Protein 3M8J (pdb70)

Sequence (178 aa):
GGDAFLLKLRESALSSGSMSEEQFFLLIGISSIHSDRVILAMKDYLVSGHSRKDVCEKYQMNNGYFSTTLGRLTRLNVLVARLAPYYTDSGGDAFLLKLRESALSSGSMSEEQFFLLIGISSIHSDRVILAMKDYLVSGHSRKDVCEKYQMNNGYFSTTLGRLTRLNVLVARLAPYYT

Structure (mmCIF, N/CA/C/O backbone):
data_3M8J
#
_entry.id   3M8J
#
_cell.length_a   47.390
_cell.length_b   58.823
_cell.length_c   65.840
_cell.angle_alpha   90.00
_cell.angle_beta   90.00
_cell.angle_gamma   90.00
#
_symmetry.space_group_name_H-M   'P 21 21 21'
#
loop_
_entity.id
_entity.type
_entity.pdbx_description
1 polymer 'FocB protein'
2 water water
#
loop_
_atom_site.group_PDB
_atom_site.id
_atom_site.type_symbol
_atom_site.label_atom_id
_atom_site.label_alt_id
_atom_site.label_comp_id
_atom_site.label_asym_id
_atom_site.label_entity_id
_atom_site.label_seq_id
_atom_site.pdbx_PDB_ins_code
_atom_site.Cartn_x
_atom_site.Cartn_y
_atom_site.Cartn_z
_atom_site.occupancy
_atom_site.B_iso_or_equiv
_atom_site.auth_seq_id
_atom_site.auth_comp_id
_atom_site.auth_asym_id
_atom_site.auth_atom_id
_atom_site.pdbx_PDB_model_num
ATOM 1 N N . GLY A 1 12 ? -0.044 59.868 20.738 1.00 28.66 10 GLY A N 1
ATOM 2 C CA . GLY A 1 12 ? 1.242 60.120 20.024 1.00 27.48 10 GLY A CA 1
ATOM 3 C C . GLY A 1 12 ? 1.332 59.513 18.636 1.00 25.09 10 GLY A C 1
ATOM 4 O O . GLY A 1 12 ? 2.408 59.138 18.199 1.00 24.31 10 GLY A O 1
ATOM 5 N N . GLY A 1 13 ? 0.196 59.394 17.951 1.00 23.67 11 GLY A N 1
ATOM 6 C CA . GLY A 1 13 ? 0.159 58.870 16.589 1.00 21.12 11 GLY A CA 1
ATOM 7 C C . GLY A 1 13 ? 1.050 59.578 15.597 1.00 18.70 11 GLY A C 1
ATOM 8 O O . GLY A 1 13 ? 1.609 58.940 14.734 1.00 18.40 11 GLY A O 1
ATOM 9 N N . ASP A 1 14 ? 1.163 60.900 15.674 1.00 18.33 12 ASP A N 1
ATOM 10 C CA . ASP A 1 14 ? 1.973 61.624 14.698 1.00 17.53 12 ASP A CA 1
ATOM 11 C C . ASP A 1 14 ? 3.458 61.257 14.843 1.00 19.01 12 ASP A C 1
ATOM 12 O O . ASP A 1 14 ? 4.134 60.909 13.854 1.00 18.70 12 ASP A O 1
ATOM 17 N N . ALA A 1 15 ? 3.971 61.269 16.067 1.00 19.93 13 ALA A N 1
ATOM 18 C CA . ALA A 1 15 ? 5.352 60.825 16.328 1.00 20.52 13 ALA A CA 1
ATOM 19 C C . ALA A 1 15 ? 5.605 59.354 15.950 1.00 19.81 13 ALA A C 1
ATOM 20 O O . ALA A 1 15 ? 6.685 58.993 15.466 1.00 19.96 13 ALA A O 1
ATOM 22 N N . PHE A 1 16 ? 4.607 58.505 16.180 1.00 18.56 14 PHE A N 1
ATOM 23 C CA . PHE A 1 16 ? 4.662 57.070 15.815 1.00 17.74 14 PHE A CA 1
ATOM 24 C C . PHE A 1 16 ? 4.956 56.949 14.306 1.00 16.40 14 PHE A C 1
ATOM 25 O O . PHE A 1 16 ? 5.858 56.205 13.888 1.00 16.10 14 PHE A O 1
ATOM 33 N N . LEU A 1 17 ? 4.236 57.735 13.490 1.00 15.20 15 LEU A N 1
ATOM 34 C CA . LEU A 1 17 ? 4.461 57.694 12.027 1.00 15.25 15 LEU A CA 1
ATOM 35 C C . LEU A 1 17 ? 5.864 58.162 11.637 1.00 16.58 15 LEU A C 1
ATOM 36 O O . LEU A 1 17 ? 6.496 57.586 10.776 1.00 17.42 15 LEU A O 1
ATOM 41 N N 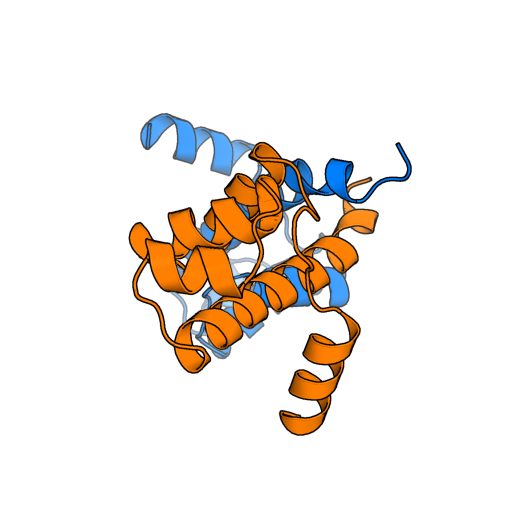. LEU A 1 18 ? 6.344 59.231 12.253 1.00 17.76 16 LEU A N 1
ATOM 42 C CA . LEU A 1 18 ? 7.700 59.710 12.013 1.00 19.22 16 LEU A CA 1
ATOM 43 C C . LEU A 1 18 ? 8.733 58.646 12.375 1.00 19.88 16 LEU A C 1
ATOM 44 O O . LEU A 1 18 ? 9.695 58.425 11.621 1.00 20.28 16 LEU A O 1
ATOM 49 N N . LYS A 1 19 ? 8.515 57.965 13.488 1.00 19.78 17 LYS A N 1
ATOM 50 C CA . LYS A 1 19 ? 9.438 56.897 13.923 1.00 20.25 17 LYS A CA 1
ATOM 51 C C . LYS A 1 19 ? 9.441 55.755 12.914 1.00 21.23 17 LYS A C 1
ATOM 52 O O . LYS A 1 19 ? 10.480 55.165 12.604 1.00 20.41 17 LYS A O 1
ATOM 58 N N . LEU A 1 20 ? 8.283 55.380 12.415 1.00 18.99 18 LEU A N 1
ATOM 59 C CA . LEU A 1 20 ? 8.187 54.327 11.407 1.00 20.35 18 LEU A CA 1
ATOM 60 C C . LEU A 1 20 ? 8.948 54.672 10.141 1.00 19.58 18 LEU A C 1
ATOM 61 O O . LEU A 1 20 ? 9.596 53.791 9.541 1.00 21.45 18 LEU A O 1
ATOM 66 N N . ARG A 1 21 ? 8.893 55.935 9.719 1.00 19.15 19 ARG A N 1
ATOM 67 C CA . ARG A 1 21 ? 9.652 56.344 8.536 1.00 20.23 19 ARG A CA 1
ATOM 68 C C . ARG A 1 21 ? 11.154 56.126 8.743 1.00 21.35 19 ARG A C 1
ATOM 69 O O . ARG A 1 21 ? 11.821 55.549 7.877 1.00 23.11 19 ARG A O 1
ATOM 77 N N . GLU A 1 22 ? 11.641 56.550 9.883 1.00 20.82 20 GLU A N 1
ATOM 78 C CA . GLU A 1 22 ? 13.058 56.464 10.175 1.00 22.76 20 GLU A CA 1
ATOM 79 C C . GLU A 1 22 ? 13.504 55.006 10.215 1.00 23.05 20 GLU A C 1
ATOM 80 O O . GLU A 1 22 ? 14.623 54.660 9.805 1.00 24.69 20 GLU A O 1
ATOM 86 N N . SER A 1 23 ? 12.627 54.158 10.721 1.00 20.63 21 SER A N 1
ATOM 87 C CA . SER A 1 23 ? 12.949 52.779 10.992 1.00 19.66 21 SER A CA 1
ATOM 88 C C . SER A 1 23 ? 12.595 51.802 9.867 1.00 17.54 21 SER A C 1
ATOM 89 O O . SER A 1 23 ? 12.771 50.596 10.046 1.00 18.08 21 SER A O 1
ATOM 92 N N . ALA A 1 24 ? 12.043 52.275 8.735 1.00 17.92 22 ALA A N 1
ATOM 93 C CA . ALA A 1 24 ? 11.378 51.409 7.749 1.00 17.82 22 ALA A CA 1
ATOM 94 C C . ALA A 1 24 ? 12.319 50.298 7.275 1.00 17.63 22 ALA A C 1
ATOM 95 O O . ALA A 1 24 ? 13.471 50.546 6.950 1.00 21.56 22 ALA A O 1
ATOM 97 N N . LEU A 1 25 ? 11.781 49.102 7.204 1.00 16.68 23 LEU A N 1
ATOM 98 C CA . LEU A 1 25 ? 12.559 47.961 6.685 1.00 15.91 23 LEU A CA 1
ATOM 99 C C . LEU A 1 25 ? 12.794 48.099 5.179 1.00 17.95 23 LEU A C 1
ATOM 100 O O . LEU A 1 25 ? 11.937 48.490 4.413 1.00 19.07 23 LEU A O 1
ATOM 105 N N . SER A 1 26 ? 14.009 47.723 4.771 1.00 18.12 24 SER A N 1
ATOM 106 C CA . SER A 1 26 ? 14.437 47.745 3.364 1.00 19.38 24 SER A CA 1
ATOM 107 C C . SER A 1 26 ? 14.206 46.447 2.608 1.00 19.13 24 SER A C 1
ATOM 108 O O . SER A 1 26 ? 14.149 45.395 3.209 1.00 17.88 24 SER A O 1
ATOM 111 N N . SER A 1 27 ? 14.112 46.526 1.289 1.00 18.14 25 SER A N 1
ATOM 112 C CA . SER A 1 27 ? 14.027 45.325 0.447 1.00 19.22 25 SER A CA 1
ATOM 113 C C . SER A 1 27 ? 15.319 44.477 0.573 1.00 18.93 25 SER A C 1
ATOM 114 O O . SER A 1 27 ? 16.425 45.024 0.669 1.00 19.82 25 SER A O 1
ATOM 117 N N . GLY A 1 28 ? 15.205 43.155 0.671 1.00 16.67 26 GLY A N 1
ATOM 118 C CA . GLY A 1 28 ? 16.382 42.279 0.668 1.00 17.04 26 GLY A CA 1
ATOM 119 C C . GLY A 1 28 ? 17.220 42.434 1.918 1.00 17.90 26 GLY A C 1
ATOM 120 O O . GLY A 1 28 ? 18.442 42.269 1.911 1.00 17.46 26 GLY A O 1
ATOM 121 N N . SER A 1 29 ? 16.563 42.666 3.051 1.00 16.97 27 SER A N 1
ATOM 122 C CA . SER A 1 29 ? 17.294 42.955 4.280 1.00 17.40 27 SER A CA 1
ATOM 123 C C . SER A 1 29 ? 17.294 41.837 5.304 1.00 16.91 27 SER A C 1
ATOM 124 O O . SER A 1 29 ? 18.010 41.934 6.271 1.00 18.57 27 SER A O 1
ATOM 127 N N . MET A 1 30 ? 16.528 40.776 5.083 1.00 18.08 28 MET A N 1
ATOM 128 C CA . MET A 1 30 ? 16.552 39.726 6.092 1.00 18.99 28 MET A CA 1
ATOM 129 C C . MET A 1 30 ? 16.507 38.346 5.510 1.00 17.12 28 MET A C 1
ATOM 130 O O . MET A 1 30 ? 16.071 38.134 4.388 1.00 16.62 28 MET A O 1
ATOM 135 N N . SER A 1 31 ? 16.984 37.418 6.323 1.00 16.76 29 SER A N 1
ATOM 1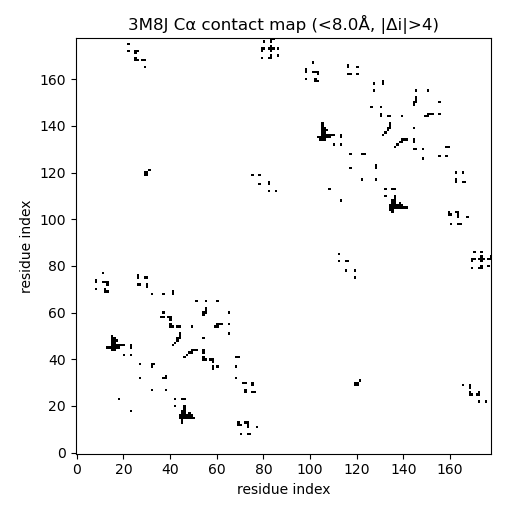36 C CA . SER A 1 31 ? 16.891 36.031 5.964 1.00 18.28 29 SER A CA 1
ATOM 137 C C . SER A 1 31 ? 15.459 35.574 6.039 1.00 17.94 29 SER A C 1
ATOM 138 O O . SER A 1 31 ? 14.581 36.214 6.676 1.00 16.98 29 SER A O 1
ATOM 141 N N . GLU A 1 32 ? 15.173 34.458 5.403 1.00 17.52 30 GLU A N 1
ATOM 142 C CA . GLU A 1 32 ? 13.880 33.828 5.473 1.00 17.39 30 GLU A CA 1
ATOM 143 C C . GLU A 1 32 ? 13.529 33.502 6.898 1.00 17.44 30 GLU A C 1
ATOM 144 O O . GLU A 1 32 ? 12.381 33.694 7.263 1.00 16.31 30 GLU A O 1
ATOM 150 N N . GLU A 1 33 ? 14.491 33.001 7.685 1.00 18.24 31 GLU A N 1
ATOM 151 C CA . GLU A 1 33 ? 14.183 32.645 9.054 1.00 18.59 31 GLU A CA 1
ATOM 152 C C . GLU A 1 33 ? 13.745 33.881 9.848 1.00 16.82 31 GLU A C 1
ATOM 153 O O . GLU A 1 33 ? 12.720 33.860 10.524 1.00 16.46 31 GLU A O 1
ATOM 159 N N . GLN A 1 34 ? 14.517 34.949 9.744 1.00 14.91 32 GLN A N 1
ATOM 160 C CA . GLN A 1 34 ? 14.150 36.203 10.464 1.00 14.06 32 GLN A CA 1
ATOM 161 C C . GLN A 1 34 ? 12.765 36.699 10.031 1.00 13.46 32 GLN A C 1
ATOM 162 O O . GLN A 1 34 ? 11.926 37.072 10.847 1.00 13.42 32 GLN A O 1
ATOM 168 N N . PHE A 1 35 ? 12.527 36.688 8.723 1.00 13.98 33 PHE A N 1
ATOM 169 C CA . PHE A 1 35 ? 11.244 37.093 8.166 1.00 13.32 33 PHE A CA 1
ATOM 170 C C . PHE A 1 35 ? 10.113 36.279 8.749 1.00 13.74 33 PHE A C 1
ATOM 171 O O . PHE A 1 35 ? 9.107 36.848 9.210 1.00 12.89 33 PHE A O 1
ATOM 179 N N . PHE A 1 36 ? 10.208 34.952 8.736 1.00 13.14 34 PHE A N 1
ATOM 180 C CA . PHE A 1 36 ? 9.098 34.168 9.213 1.00 13.68 34 PHE A CA 1
ATOM 181 C C . PHE A 1 36 ? 8.866 34.245 10.690 1.00 12.42 34 PHE A C 1
ATOM 182 O O . PHE A 1 36 ? 7.737 34.123 11.140 1.00 13.63 34 PHE A O 1
ATOM 190 N N . LEU A 1 37 ? 9.936 34.479 11.439 1.00 13.30 35 LEU A N 1
ATOM 191 C CA . LEU A 1 37 ? 9.772 34.767 12.855 1.00 12.79 35 LEU A CA 1
ATOM 192 C C . LEU A 1 37 ? 9.000 36.065 13.097 1.00 11.70 35 LEU A C 1
ATOM 193 O O . LEU A 1 37 ? 8.100 36.086 13.956 1.00 12.64 35 LEU A O 1
ATOM 198 N N . LEU A 1 38 ? 9.306 37.138 12.349 1.00 11.69 36 LEU A N 1
ATOM 199 C CA . LEU A 1 38 ? 8.543 38.359 12.475 1.00 12.62 36 LEU A CA 1
ATOM 200 C C . LEU A 1 38 ? 7.101 38.152 12.043 1.00 13.13 36 LEU A C 1
ATOM 201 O O . LEU A 1 38 ? 6.171 38.633 12.698 1.00 12.15 36 LEU A O 1
ATOM 206 N N . ILE A 1 39 ? 6.862 37.456 10.940 1.00 13.11 37 ILE A N 1
ATOM 207 C CA . ILE A 1 39 ? 5.485 37.104 10.536 1.00 13.97 37 ILE A CA 1
ATOM 208 C C . ILE A 1 39 ? 4.766 36.344 11.625 1.00 14.46 37 ILE A C 1
ATOM 209 O O . ILE A 1 39 ? 3.593 36.587 11.946 1.00 14.68 37 ILE A O 1
ATOM 214 N N . GLY A 1 40 ? 5.477 35.419 12.227 1.00 14.09 38 GLY A N 1
ATOM 215 C CA . GLY A 1 40 ? 4.947 34.594 13.301 1.00 15.52 38 GLY A CA 1
ATOM 216 C C . GLY A 1 40 ? 4.425 35.398 14.457 1.00 15.36 38 GLY A C 1
ATOM 217 O O . GLY A 1 40 ? 3.400 35.104 15.023 1.00 16.91 38 GLY A O 1
ATOM 218 N N . ILE A 1 41 ? 5.157 36.431 14.828 1.00 13.19 39 ILE A N 1
ATOM 219 C CA . ILE A 1 41 ? 4.710 37.317 15.933 1.00 14.62 39 ILE A CA 1
ATOM 220 C C . ILE A 1 41 ? 3.552 38.195 15.475 1.00 15.58 39 ILE A C 1
ATOM 221 O O . ILE A 1 41 ? 2.654 38.519 16.270 1.00 18.71 39 ILE A O 1
ATOM 226 N N . SER A 1 42 ? 3.494 38.524 14.207 1.00 13.64 40 SER A N 1
ATOM 227 C CA . SER A 1 42 ? 2.482 39.440 13.717 1.00 13.27 40 SER A CA 1
ATOM 228 C C . SER A 1 42 ? 1.108 38.838 13.692 1.00 15.25 40 SER A C 1
ATOM 229 O O . SER A 1 42 ? 0.932 37.603 13.784 1.00 17.10 40 SER A O 1
ATOM 232 N N . SER A 1 43 ? 0.126 39.704 13.490 1.00 16.38 41 SER A N 1
ATOM 233 C CA . SER A 1 43 ? -1.240 39.311 13.224 1.00 19.51 41 SER A CA 1
ATOM 234 C C . SER A 1 43 ? -1.562 39.356 11.726 1.00 19.96 41 SER A C 1
ATOM 235 O O . SER A 1 43 ? -2.719 39.467 11.368 1.00 22.55 41 SER A O 1
ATOM 238 N N . ILE A 1 44 ? -0.565 39.294 10.852 1.00 18.56 42 ILE A N 1
ATOM 239 C CA . ILE A 1 44 ? -0.796 39.269 9.411 1.00 22.27 42 ILE A CA 1
ATOM 240 C C . ILE A 1 44 ? -1.319 37.888 9.053 1.00 24.66 42 ILE A C 1
ATOM 241 O O . ILE A 1 44 ? -0.674 36.882 9.352 1.00 28.32 42 ILE A O 1
ATOM 246 N N . HIS A 1 45 ? -2.499 37.873 8.427 1.00 28.01 43 HIS A N 1
ATOM 247 C CA . HIS A 1 45 ? -3.217 36.626 8.146 1.00 30.76 43 HIS A CA 1
ATOM 248 C C . HIS A 1 45 ? -3.215 36.255 6.658 1.00 30.83 43 HIS A C 1
ATOM 249 O O . HIS A 1 45 ? -3.231 35.067 6.308 1.00 33.36 43 HIS A O 1
ATOM 256 N N . SER A 1 46 ? -3.218 37.260 5.787 1.00 29.14 44 SER A N 1
ATOM 257 C CA . SER A 1 46 ? -3.380 37.016 4.337 1.00 27.92 44 SER A CA 1
ATOM 258 C C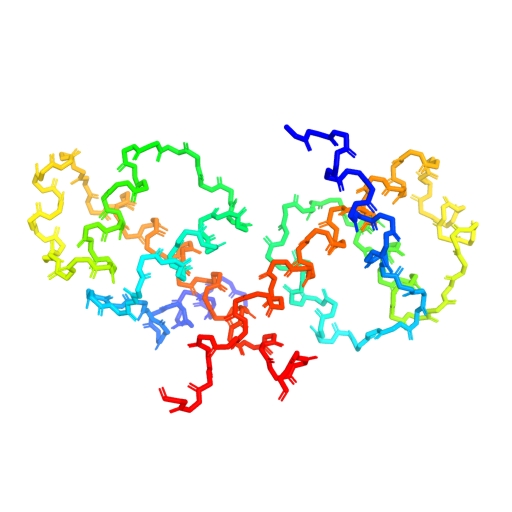 . SER A 1 46 ? -2.176 36.274 3.731 1.00 27.93 44 SER A C 1
ATOM 259 O O . SER A 1 46 ? -1.037 36.775 3.788 1.00 25.91 44 SER A O 1
ATOM 262 N N . ASP A 1 47 ? -2.414 35.095 3.148 1.00 26.63 45 ASP A N 1
ATOM 263 C CA . ASP A 1 47 ? -1.344 34.302 2.526 1.00 25.78 45 ASP A CA 1
ATOM 264 C C . ASP A 1 47 ? -0.644 35.101 1.413 1.00 22.99 45 ASP A C 1
ATOM 265 O O . ASP A 1 47 ? 0.604 35.104 1.309 1.00 20.99 45 ASP A O 1
ATOM 270 N N . ARG A 1 48 ? -1.416 35.786 0.577 1.00 22.10 46 ARG A N 1
ATOM 271 C CA . ARG A 1 48 ? -0.785 36.561 -0.481 1.00 19.94 46 ARG A CA 1
ATOM 272 C C . ARG A 1 48 ? 0.038 37.730 0.072 1.00 20.12 46 ARG A C 1
ATOM 273 O O . ARG A 1 48 ? 1.070 38.090 -0.486 1.00 19.31 46 ARG A O 1
ATOM 281 N N . VAL A 1 49 ? -0.450 38.325 1.149 1.00 19.40 47 VAL A N 1
ATOM 282 C CA . VAL A 1 49 ? 0.303 39.413 1.779 1.00 19.29 47 VAL A CA 1
ATOM 283 C C . VAL A 1 49 ? 1.607 38.907 2.375 1.00 18.66 47 VAL A C 1
ATOM 284 O O . VAL A 1 49 ? 2.618 39.564 2.214 1.00 16.20 47 VAL A O 1
ATOM 288 N N . ILE A 1 50 ? 1.600 37.758 3.024 1.00 17.65 48 ILE A N 1
ATOM 289 C CA . ILE A 1 50 ? 2.850 37.191 3.564 1.00 17.67 48 ILE A CA 1
ATOM 290 C C . ILE A 1 50 ? 3.829 36.919 2.434 1.00 17.01 48 ILE A C 1
ATOM 291 O O . ILE A 1 50 ? 5.030 37.275 2.515 1.00 16.50 48 ILE A O 1
ATOM 296 N N . LEU A 1 51 ? 3.352 36.340 1.332 1.00 16.92 49 LEU A N 1
ATOM 297 C CA . LEU A 1 51 ? 4.231 36.106 0.189 1.00 17.50 49 LEU A CA 1
ATOM 298 C C . LEU A 1 51 ? 4.767 37.412 -0.424 1.00 17.60 49 LEU A C 1
ATOM 299 O O . LEU A 1 51 ? 5.928 37.486 -0.812 1.00 17.61 49 LEU A O 1
ATOM 304 N N . ALA A 1 52 ? 3.936 38.458 -0.504 1.00 16.96 50 ALA A N 1
ATOM 305 C CA . ALA A 1 52 ? 4.411 39.715 -1.013 1.00 16.80 50 ALA A CA 1
ATOM 306 C C . ALA A 1 52 ? 5.518 40.316 -0.127 1.00 16.54 50 ALA A C 1
ATOM 307 O O . ALA A 1 52 ? 6.529 40.833 -0.632 1.00 15.98 50 ALA A O 1
ATOM 309 N N . MET A 1 53 ? 5.316 40.237 1.187 1.00 15.65 51 MET A N 1
ATOM 310 C CA . MET A 1 53 ? 6.327 40.763 2.098 1.00 14.43 51 MET A CA 1
ATOM 311 C C . MET A 1 53 ? 7.608 39.940 2.063 1.00 14.95 51 MET A C 1
ATOM 312 O O . MET A 1 53 ? 8.676 40.505 2.203 1.00 13.97 51 MET A O 1
ATOM 317 N N . LYS A 1 54 ? 7.480 38.632 1.858 1.00 14.06 52 LYS A N 1
ATOM 318 C CA . LYS A 1 54 ? 8.654 37.775 1.699 1.00 14.70 52 LYS A CA 1
ATOM 319 C C . LYS A 1 54 ? 9.406 38.168 0.453 1.00 16.10 52 LYS A C 1
ATOM 320 O O . LYS A 1 54 ? 10.632 38.375 0.455 1.00 16.44 52 LYS A O 1
ATOM 326 N N . ASP A 1 55 ? 8.658 38.357 -0.616 1.00 15.88 53 ASP A N 1
ATOM 327 C CA . ASP A 1 55 ? 9.310 38.727 -1.884 1.00 18.02 53 ASP A CA 1
ATOM 328 C C . ASP A 1 55 ? 10.046 40.049 -1.748 1.00 18.39 53 ASP A C 1
ATOM 329 O O . ASP A 1 55 ? 11.113 40.206 -2.295 1.00 19.00 53 ASP A O 1
ATOM 334 N N . TYR A 1 56 ? 9.498 41.011 -1.002 1.00 15.81 54 TYR A N 1
ATOM 335 C CA . TYR A 1 56 ? 10.186 42.288 -0.776 1.00 15.48 54 TYR A CA 1
ATOM 336 C C . TYR A 1 56 ? 11.343 42.178 0.211 1.00 17.35 54 TYR A C 1
ATOM 337 O O . TYR A 1 56 ? 12.488 42.491 -0.131 1.00 17.39 54 TYR A O 1
ATOM 346 N N . LEU A 1 57 ? 11.070 41.693 1.408 1.00 15.84 55 LEU A N 1
ATOM 347 C CA . LEU A 1 57 ? 12.075 41.718 2.481 1.00 14.68 55 LEU A CA 1
ATOM 348 C C . LEU A 1 57 ? 13.179 40.692 2.331 1.00 15.22 55 LEU A C 1
ATOM 349 O O . LEU A 1 57 ? 14.290 40.937 2.825 1.00 16.20 55 LEU A O 1
ATOM 354 N N . VAL A 1 58 ? 12.852 39.521 1.799 1.00 15.52 56 VAL A N 1
ATOM 355 C CA . VAL A 1 58 ? 13.849 38.454 1.671 1.00 15.85 56 VAL A CA 1
ATOM 356 C C . VAL A 1 58 ? 14.389 38.477 0.254 1.00 19.04 56 VAL A C 1
ATOM 357 O O . VAL A 1 58 ? 15.577 38.557 0.092 1.00 20.85 56 VAL A O 1
ATOM 361 N N . SER A 1 59 ? 13.539 38.447 -0.761 1.00 18.20 57 SER A N 1
ATOM 362 C CA . SER A 1 59 ? 13.988 38.136 -2.134 1.00 19.79 57 SER A CA 1
ATOM 363 C C . SER A 1 59 ? 14.403 39.385 -2.862 1.00 19.99 57 SER A C 1
ATOM 364 O O . SER A 1 59 ? 14.981 39.309 -3.953 1.00 21.15 57 SER A O 1
ATOM 367 N N . GLY A 1 60 ? 14.133 40.552 -2.303 1.00 21.37 58 GLY A N 1
ATOM 368 C CA . GLY A 1 60 ? 14.625 41.796 -2.857 1.00 22.49 58 GLY A CA 1
ATOM 369 C C . GLY A 1 60 ? 13.811 42.380 -4.001 1.00 24.08 58 GLY A C 1
ATOM 370 O O . GLY A 1 60 ? 14.260 43.361 -4.676 1.00 25.99 58 GLY A O 1
ATOM 371 N N . HIS A 1 61 ? 12.600 41.832 -4.239 1.00 22.54 59 HIS A N 1
ATOM 372 C CA . HIS A 1 61 ? 11.683 42.401 -5.257 1.00 23.87 59 HIS A CA 1
ATOM 373 C C . HIS A 1 61 ? 11.318 43.839 -4.938 1.00 24.26 59 HIS A C 1
ATOM 374 O O . HIS A 1 61 ? 11.297 44.219 -3.751 1.00 23.66 59 HIS A O 1
ATOM 381 N N . SER A 1 62 ? 10.965 44.628 -5.963 1.00 25.74 60 SER A N 1
ATOM 382 C CA . SER A 1 62 ? 10.546 46.009 -5.726 1.00 25.90 60 SER A CA 1
ATOM 383 C C . SER A 1 62 ? 9.112 46.028 -5.176 1.00 24.46 60 SER A C 1
ATOM 384 O O . SER A 1 62 ? 8.386 45.036 -5.301 1.00 24.00 60 SER A O 1
ATOM 387 N N . ARG A 1 63 ? 8.726 47.127 -4.553 1.00 24.81 61 ARG A N 1
ATOM 388 C CA . ARG A 1 63 ? 7.323 47.356 -4.151 1.00 23.42 61 ARG A CA 1
ATOM 389 C C . ARG A 1 63 ? 6.387 47.214 -5.335 1.00 23.74 61 ARG A C 1
ATOM 390 O O . ARG A 1 63 ? 5.361 46.541 -5.238 1.00 22.16 61 ARG A O 1
ATOM 398 N N . LYS A 1 64 ? 6.735 47.851 -6.458 1.00 24.00 62 LYS A N 1
ATOM 399 C CA . LYS A 1 64 ? 5.922 47.760 -7.658 1.00 26.48 62 LYS A CA 1
ATOM 400 C C . LYS A 1 64 ? 5.745 46.304 -8.071 1.00 25.48 62 LYS A C 1
ATOM 401 O O . LYS A 1 64 ? 4.639 45.866 -8.374 1.00 26.16 62 LYS A O 1
ATOM 407 N N . ASP A 1 65 ? 6.835 45.535 -8.037 1.00 25.07 63 ASP A N 1
ATOM 408 C CA . ASP A 1 65 ? 6.731 44.133 -8.415 1.00 25.85 63 ASP A CA 1
ATOM 409 C C . ASP A 1 65 ? 5.764 43.326 -7.521 1.00 23.74 63 ASP A C 1
ATOM 410 O O . ASP A 1 65 ? 4.930 42.552 -7.992 1.00 23.02 63 ASP A O 1
ATOM 415 N N . VAL A 1 66 ? 5.893 43.492 -6.208 1.00 21.94 64 VAL A N 1
ATOM 416 C CA . VAL A 1 66 ? 5.059 42.682 -5.325 1.00 21.04 64 VAL A CA 1
ATOM 417 C C . VAL A 1 66 ? 3.595 43.097 -5.356 1.00 20.79 64 VAL A C 1
ATOM 418 O O . VAL A 1 66 ? 2.714 42.239 -5.255 1.00 19.67 64 VAL A O 1
ATOM 422 N N . CYS A 1 67 ? 3.338 44.400 -5.511 1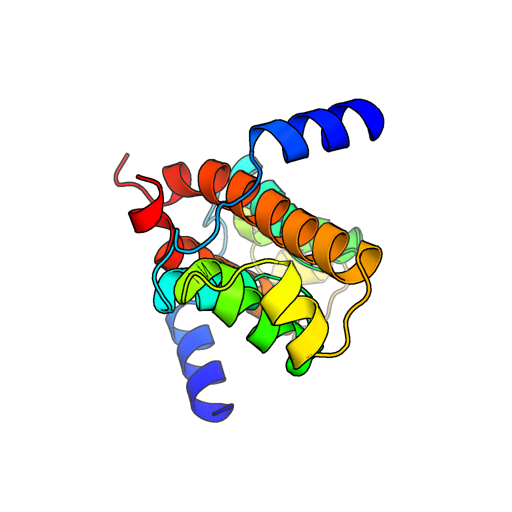.00 20.31 65 CYS A N 1
ATOM 423 C CA . CYS A 1 67 ? 1.960 44.862 -5.522 1.00 21.49 65 CYS A CA 1
ATOM 424 C C . CYS A 1 67 ? 1.234 44.330 -6.741 1.00 21.75 65 CYS A C 1
ATOM 425 O O . CYS A 1 67 ? 0.069 43.987 -6.663 1.00 20.96 65 CYS A O 1
ATOM 428 N N . GLU A 1 68 ? 1.964 44.220 -7.851 1.00 22.62 66 GLU A N 1
ATOM 429 C CA . GLU A 1 68 ? 1.410 43.685 -9.092 1.00 25.76 66 GLU A CA 1
ATOM 430 C C . GLU A 1 68 ? 1.176 42.202 -8.981 1.00 24.91 66 GLU A C 1
ATOM 431 O O . GLU A 1 68 ? 0.106 41.689 -9.297 1.00 26.04 66 GLU A O 1
ATOM 437 N N . LYS A 1 69 ? 2.175 41.503 -8.461 1.00 23.65 67 LYS A N 1
ATOM 438 C CA . LYS A 1 69 ? 2.098 40.052 -8.360 1.00 24.54 67 LYS A CA 1
ATOM 439 C C . LYS A 1 69 ? 1.003 39.572 -7.406 1.00 24.26 67 LYS A C 1
ATOM 440 O O . LYS A 1 69 ? 0.331 38.560 -7.637 1.00 25.33 67 LYS A O 1
ATOM 446 N N . TYR A 1 70 ? 0.827 40.283 -6.299 1.00 20.37 68 TYR A N 1
ATOM 447 C CA . TYR A 1 70 ? -0.074 39.820 -5.283 1.00 19.93 68 TYR A CA 1
ATOM 448 C C . TYR A 1 70 ? -1.294 40.672 -5.116 1.00 19.81 68 TYR A C 1
ATOM 449 O O . TYR A 1 70 ? -1.963 40.585 -4.088 1.00 21.19 68 TYR A O 1
ATOM 458 N N . GLN A 1 71 ? -1.576 41.489 -6.125 1.00 21.49 69 GLN A N 1
ATOM 459 C CA . GLN A 1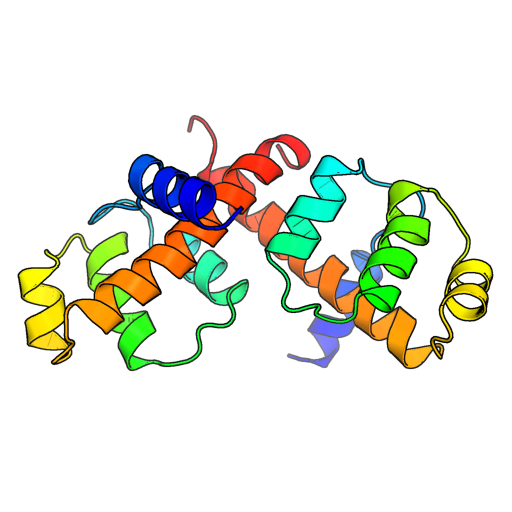 71 ? -2.834 42.272 -6.153 1.00 22.29 69 GLN A CA 1
ATOM 460 C C . GLN A 1 71 ? -3.068 43.093 -4.904 1.00 20.95 69 GLN A C 1
ATOM 461 O O . GLN A 1 71 ? -4.101 42.973 -4.237 1.00 20.14 69 GLN A O 1
ATOM 467 N N . MET A 1 72 ? -2.083 43.920 -4.563 1.00 19.29 70 MET A N 1
ATOM 468 C CA . MET A 1 72 ? -2.180 44.805 -3.368 1.00 16.86 70 MET A CA 1
ATOM 469 C C . MET A 1 72 ? -2.132 46.229 -3.852 1.00 16.06 70 MET A C 1
ATOM 470 O O . MET A 1 72 ? -1.321 46.554 -4.697 1.00 18.90 70 MET A O 1
ATOM 475 N N . ASN A 1 73 ? -2.960 47.082 -3.272 1.00 14.59 71 ASN A N 1
ATOM 476 C CA . ASN A 1 73 ? -2.815 48.528 -3.533 1.00 14.00 71 ASN A CA 1
ATOM 477 C C . ASN A 1 73 ? -1.712 49.129 -2.638 1.00 13.40 71 ASN A C 1
ATOM 478 O O . ASN A 1 73 ? -1.131 48.486 -1.763 1.00 12.71 71 ASN A O 1
ATOM 483 N N . ASN A 1 74 ? -1.382 50.386 -2.895 1.00 14.46 72 ASN A N 1
ATOM 484 C CA . ASN A 1 74 ? -0.275 50.999 -2.178 1.00 14.14 72 ASN A CA 1
ATOM 485 C C . ASN A 1 74 ? -0.527 51.102 -0.713 1.00 14.69 72 ASN A C 1
ATOM 486 O O . ASN A 1 74 ? 0.407 50.910 0.092 1.00 14.39 72 ASN A O 1
ATOM 491 N N . GLY A 1 75 ? -1.734 51.398 -0.286 1.00 13.71 73 GLY A N 1
ATOM 492 C CA . GLY A 1 75 ? -2.044 51.487 1.110 1.00 13.44 73 GLY A CA 1
ATOM 493 C C . GLY A 1 75 ? -1.878 50.155 1.796 1.00 13.63 73 GLY A C 1
ATOM 494 O O . GLY A 1 75 ? -1.420 50.103 2.952 1.00 14.08 73 GLY A O 1
ATOM 495 N N . TYR A 1 76 ? -2.272 49.047 1.158 1.00 13.57 74 TYR A N 1
ATOM 496 C CA . TYR A 1 76 ? -2.092 47.743 1.747 1.00 13.30 74 TYR A CA 1
ATOM 497 C C . TYR A 1 76 ? -0.622 47.399 1.888 1.00 12.78 74 TYR A C 1
ATOM 498 O O . TYR A 1 76 ? -0.195 46.934 2.941 1.00 12.75 74 TYR A O 1
ATOM 507 N N . PHE A 1 77 ? 0.166 47.669 0.857 1.00 12.16 75 PHE A N 1
ATOM 508 C CA . PHE A 1 77 ? 1.588 47.434 1.000 1.00 13.06 75 PHE A CA 1
ATOM 509 C C . PHE A 1 77 ? 2.193 48.279 2.084 1.00 12.31 75 PHE A C 1
ATOM 510 O O . PHE A 1 77 ? 2.941 47.782 2.958 1.00 12.33 75 PHE A O 1
ATOM 518 N N . SER A 1 78 ? 1.943 49.580 2.090 1.00 11.85 76 SER A N 1
ATOM 519 C CA . SER A 1 78 ? 2.612 50.491 3.011 1.00 13.20 76 SER A CA 1
ATOM 520 C C . SER A 1 78 ? 2.211 50.158 4.436 1.00 12.12 76 SER A C 1
ATOM 521 O O . SER A 1 78 ? 3.063 50.160 5.315 1.00 12.58 76 SER A O 1
ATOM 524 N N . THR A 1 79 ? 0.946 49.872 4.679 1.00 12.01 77 THR A N 1
ATOM 525 C CA . THR A 1 79 ? 0.452 49.519 5.992 1.00 12.96 77 THR A CA 1
ATOM 526 C C . THR A 1 79 ? 1.105 48.217 6.462 1.00 11.97 77 THR A C 1
ATOM 527 O O . THR A 1 79 ? 1.543 48.126 7.617 1.00 12.33 77 THR A O 1
ATOM 531 N N . THR A 1 80 ? 1.200 47.243 5.573 1.00 11.29 78 THR A N 1
ATOM 532 C CA . THR A 1 80 ? 1.782 45.950 5.967 1.00 11.93 78 THR A CA 1
ATOM 533 C C . THR A 1 80 ? 3.245 46.129 6.297 1.00 11.32 78 THR A C 1
ATOM 534 O O . THR A 1 80 ? 3.730 45.646 7.343 1.00 11.90 78 THR A O 1
ATOM 538 N N . LEU A 1 81 ? 3.998 46.861 5.485 1.00 11.91 79 LEU A N 1
ATOM 539 C CA . LEU A 1 81 ? 5.389 47.121 5.777 1.00 12.59 79 LEU A CA 1
ATOM 540 C C . LEU A 1 81 ? 5.517 47.869 7.086 1.00 12.49 79 LEU A C 1
ATOM 541 O O . LEU A 1 81 ? 6.423 47.589 7.895 1.00 13.41 79 LEU A O 1
ATOM 546 N N . GLY A 1 82 ? 4.615 48.803 7.364 1.00 12.06 80 GLY A N 1
ATOM 547 C CA . GLY A 1 82 ? 4.584 49.554 8.636 1.00 12.21 80 GLY A CA 1
A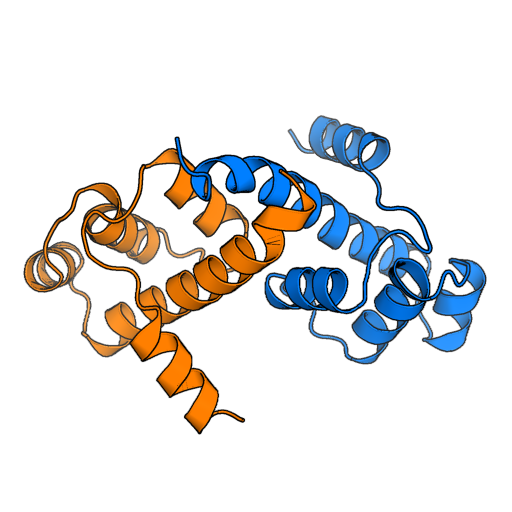TOM 548 C C . GLY A 1 82 ? 4.353 48.635 9.829 1.00 10.43 80 GLY A C 1
ATOM 549 O O . GLY A 1 82 ? 4.981 48.771 10.863 1.00 11.39 80 GLY A O 1
ATOM 550 N N . ARG A 1 83 ? 3.471 47.660 9.681 1.00 10.65 81 ARG A N 1
ATOM 551 C CA . ARG A 1 83 ? 3.218 46.691 10.749 1.00 11.25 81 ARG A CA 1
ATOM 552 C C . ARG A 1 83 ? 4.485 45.896 11.074 1.00 10.38 81 ARG A C 1
ATOM 553 O O . ARG A 1 83 ? 4.798 45.687 12.254 1.00 10.85 81 ARG A O 1
ATOM 561 N N . LEU A 1 84 ? 5.216 45.484 10.042 1.00 10.26 82 LEU A N 1
ATOM 562 C CA . LEU A 1 84 ? 6.433 44.725 10.270 1.00 10.47 82 LEU A CA 1
ATOM 563 C C . LEU A 1 84 ? 7.527 45.624 10.792 1.00 11.30 82 LEU A C 1
ATOM 564 O O . LEU A 1 84 ? 8.366 45.173 11.603 1.00 11.19 82 LEU A O 1
ATOM 569 N N . THR A 1 85 ? 7.604 46.884 10.333 1.00 11.38 83 THR A N 1
ATOM 570 C CA . THR A 1 85 ? 8.611 47.824 10.838 1.00 11.78 83 THR A CA 1
ATOM 571 C C . THR A 1 85 ? 8.387 48.041 12.354 1.00 10.82 83 THR A C 1
ATOM 572 O O . THR A 1 85 ? 9.332 47.992 13.144 1.00 11.92 83 THR A O 1
ATOM 576 N N . ARG A 1 86 ? 7.143 48.214 12.781 1.00 10.92 84 ARG A N 1
ATOM 577 C CA . ARG A 1 86 ? 6.845 48.382 14.214 1.00 11.60 84 ARG A CA 1
ATOM 578 C C . ARG A 1 86 ? 7.319 47.145 14.974 1.00 10.66 84 ARG A C 1
ATOM 579 O O . ARG A 1 86 ? 7.958 47.284 16.037 1.00 12.46 84 ARG A O 1
ATOM 587 N N . LEU A 1 87 ? 7.014 45.953 14.466 1.00 11.25 85 LEU A N 1
ATOM 588 C CA . LEU A 1 87 ? 7.446 44.734 15.197 1.00 12.38 85 LEU A CA 1
ATOM 589 C C . LEU A 1 87 ? 8.936 44.640 15.250 1.00 12.07 85 LEU A C 1
ATOM 590 O O . LEU A 1 87 ? 9.499 44.241 16.278 1.00 12.49 85 LEU A O 1
ATOM 595 N N . ASN A 1 88 ? 9.620 45.011 14.181 1.00 11.80 86 ASN A N 1
ATOM 596 C CA . ASN A 1 88 ? 11.056 44.984 14.196 1.00 12.52 86 ASN A CA 1
ATOM 597 C C . ASN A 1 88 ? 11.634 45.908 15.266 1.00 12.93 86 ASN A C 1
ATOM 598 O O . ASN A 1 88 ? 12.571 45.527 15.976 1.00 13.57 86 ASN A O 1
ATOM 603 N N . VAL A 1 89 ? 11.093 47.105 15.401 1.00 12.90 87 VAL A N 1
ATOM 604 C CA . VAL A 1 89 ? 11.551 48.044 16.444 1.00 14.24 87 VAL A CA 1
ATOM 605 C C . VAL A 1 89 ? 11.309 47.429 17.824 1.00 13.14 87 VAL A C 1
ATOM 606 O O . VAL A 1 89 ? 12.165 47.491 18.720 1.00 13.58 87 VAL A O 1
ATOM 610 N N . LEU A 1 90 ? 10.123 46.884 18.064 1.00 11.99 88 LEU A N 1
ATOM 611 C CA . LEU A 1 90 ? 9.805 46.302 19.368 1.00 13.08 88 LEU A CA 1
ATOM 612 C C . LEU A 1 90 ? 10.639 45.087 19.712 1.00 12.07 88 LEU A C 1
ATOM 613 O O . LEU A 1 90 ? 11.078 44.930 20.879 1.00 12.17 88 LEU A O 1
ATOM 618 N N . VAL A 1 91 ? 10.904 44.233 18.730 1.00 11.50 89 VAL A N 1
ATOM 619 C CA . VAL A 1 91 ? 11.748 43.088 18.965 1.00 11.79 89 VAL A CA 1
ATOM 620 C C . VAL A 1 91 ? 13.188 43.522 19.277 1.00 12.62 89 VAL A C 1
ATOM 621 O O . VAL A 1 91 ? 13.832 42.929 20.164 1.00 13.28 89 VAL A O 1
ATOM 625 N N . ALA A 1 92 ? 13.668 44.567 18.616 1.00 12.76 90 ALA A N 1
ATOM 626 C CA . ALA A 1 92 ? 14.997 45.060 18.932 1.00 14.02 90 ALA A CA 1
ATOM 627 C C . ALA A 1 92 ? 15.050 45.562 20.366 1.00 14.31 90 ALA A C 1
ATOM 628 O O . ALA A 1 92 ? 16.097 45.394 21.030 1.00 16.22 90 ALA A O 1
ATOM 630 N N . ARG A 1 93 ? 13.969 46.179 20.864 1.00 12.97 91 ARG A N 1
ATOM 631 C CA . ARG A 1 93 ? 13.919 46.621 22.268 1.00 14.13 91 ARG A CA 1
ATOM 632 C C . ARG A 1 93 ? 13.797 45.460 23.242 1.00 13.44 91 ARG A C 1
ATOM 633 O O . ARG A 1 93 ? 14.265 45.574 24.386 1.00 14.14 91 ARG A O 1
ATOM 641 N N . LEU A 1 94 ? 13.237 44.315 22.801 1.00 12.41 92 LEU A N 1
ATOM 642 C CA . LEU A 1 94 ? 13.167 43.142 23.644 1.00 12.36 92 LEU A CA 1
ATOM 643 C C . LEU A 1 94 ? 14.493 42.364 23.699 1.00 12.72 92 LEU A C 1
ATOM 644 O O . LEU A 1 94 ? 14.765 41.710 24.702 1.00 13.13 92 LEU A O 1
ATOM 649 N N . ALA A 1 95 ? 15.291 42.418 22.626 1.00 12.81 93 ALA A N 1
ATOM 650 C CA . ALA A 1 95 ? 16.430 41.559 22.507 1.00 13.23 93 ALA A CA 1
ATOM 651 C C . ALA A 1 95 ? 17.399 41.586 23.690 1.00 14.41 93 ALA A C 1
ATOM 652 O O . ALA A 1 95 ? 17.895 40.532 24.046 1.00 14.70 93 ALA A O 1
ATOM 654 N N . PRO A 1 96 ? 17.668 42.766 24.293 1.00 14.68 94 PRO A N 1
ATOM 655 C CA . PRO A 1 96 ? 18.622 42.737 25.435 1.00 15.27 94 PRO A CA 1
ATOM 656 C C . PRO A 1 96 ? 18.222 41.816 26.591 1.00 15.28 94 PRO A C 1
ATOM 657 O O . PRO A 1 96 ? 19.071 41.324 27.333 1.00 16.62 94 PRO A O 1
ATOM 661 N N . TYR A 1 97 ? 16.913 41.544 26.733 1.00 14.07 95 TYR A N 1
ATOM 662 C CA . TYR A 1 97 ? 16.418 40.701 27.808 1.00 14.69 95 TYR A CA 1
ATOM 663 C C . TYR A 1 97 ? 16.695 39.237 27.547 1.00 15.59 95 TYR A C 1
ATOM 664 O O . TYR A 1 97 ? 16.503 38.422 28.443 1.00 18.56 95 TYR A O 1
ATOM 673 N N . TYR A 1 98 ? 17.217 38.907 26.377 1.00 15.58 96 TYR A N 1
ATOM 674 C CA . TYR A 1 98 ? 17.547 37.530 26.009 1.00 17.48 96 TYR A CA 1
ATOM 675 C C . TYR A 1 98 ? 19.065 37.333 26.015 1.00 20.73 96 TYR A C 1
ATOM 676 O O . TYR A 1 98 ? 19.556 36.340 25.547 1.00 22.60 96 TYR A O 1
ATOM 685 N N . THR A 1 99 ? 19.804 38.299 26.565 1.00 23.36 97 THR A N 1
ATOM 686 C CA . THR A 1 99 ? 21.275 38.241 26.630 1.00 26.10 97 THR A CA 1
ATOM 687 C C . THR A 1 99 ? 21.759 37.666 27.950 1.00 28.62 97 THR A C 1
ATOM 688 O O . THR A 1 99 ? 20.982 37.527 28.900 1.00 29.09 97 THR A O 1
ATOM 692 N N . ASP A 1 100 ? 23.076 37.406 28.001 1.00 32.88 98 ASP A N 1
ATOM 693 C CA . ASP A 1 100 ? 23.782 36.811 29.139 1.00 35.22 98 ASP A CA 1
ATOM 694 C C . ASP A 1 100 ? 23.750 37.641 30.421 1.00 35.66 98 ASP A C 1
ATOM 695 O O . ASP A 1 100 ? 23.931 37.100 31.518 1.00 36.33 98 ASP A O 1
ATOM 700 N N . SER A 1 101 ? 23.537 38.949 30.275 1.00 35.99 99 SER A N 1
ATOM 701 C CA . SER A 1 101 ? 23.761 39.927 31.344 1.00 36.90 99 SER A CA 1
ATOM 702 C C . SER A 1 101 ? 23.254 39.590 32.759 1.00 37.72 99 SER A C 1
ATOM 703 O O . SER A 1 101 ? 22.096 39.816 33.108 1.00 38.17 99 SER A O 1
ATOM 706 N N . GLY B 1 12 ? 3.165 19.556 12.537 1.00 27.95 10 GLY B N 1
ATOM 707 C CA . GLY B 1 12 ? 1.927 20.351 12.708 1.00 23.52 10 GLY B CA 1
ATOM 708 C C . GLY B 1 12 ? 1.552 20.606 14.167 1.00 20.87 10 GLY B C 1
ATOM 709 O O . GLY B 1 12 ? 2.404 20.866 15.011 1.00 20.39 10 GLY B O 1
ATOM 710 N N . GLY B 1 13 ? 0.268 20.491 14.469 1.00 19.74 11 GLY B N 1
ATOM 711 C CA . GLY B 1 13 ? -0.260 20.992 15.726 1.00 18.32 11 GLY B CA 1
ATOM 712 C C . GLY B 1 13 ? 0.214 20.211 16.930 1.00 15.48 11 GLY B C 1
ATOM 713 O O . GLY B 1 13 ? 0.316 20.763 18.003 1.00 16.01 11 GLY B O 1
ATOM 714 N N . ASP B 1 14 ? 0.425 18.904 16.755 1.00 15.46 12 ASP B N 1
ATOM 715 C CA . ASP B 1 14 ? 0.842 18.083 17.896 1.00 14.96 12 ASP B CA 1
ATOM 716 C C . ASP B 1 14 ? 2.249 18.484 18.323 1.00 15.24 12 ASP B C 1
ATOM 717 O O . ASP B 1 14 ? 2.503 18.737 19.496 1.00 14.91 12 ASP B O 1
ATOM 722 N N . ALA B 1 15 ? 3.134 18.648 17.341 1.00 15.91 13 ALA B N 1
ATOM 723 C CA . ALA B 1 15 ? 4.513 19.065 17.644 1.00 16.54 13 ALA B CA 1
ATOM 724 C C . ALA B 1 15 ? 4.540 20.469 18.189 1.00 15.75 13 ALA B C 1
ATOM 725 O O . ALA B 1 15 ? 5.339 20.748 19.069 1.00 15.55 13 ALA B O 1
ATOM 727 N N . PHE B 1 16 ? 3.660 21.332 17.709 1.00 15.01 14 PHE B N 1
ATOM 728 C CA . PHE B 1 16 ? 3.539 22.668 18.290 1.00 15.69 14 PHE B CA 1
ATOM 729 C C . PHE B 1 16 ? 3.240 22.639 19.783 1.00 15.53 14 PHE B C 1
ATOM 730 O O . PHE B 1 16 ? 3.871 23.353 20.570 1.00 14.78 14 PHE B O 1
ATOM 738 N N . LEU B 1 17 ? 2.270 21.832 20.199 1.00 14.13 15 LEU B N 1
ATOM 739 C CA . LEU B 1 17 ? 1.933 21.755 21.606 1.00 13.85 15 LEU B CA 1
ATOM 740 C C . LEU B 1 17 ? 3.083 21.205 22.430 1.00 15.21 15 LEU B C 1
ATOM 741 O O . LEU B 1 17 ? 3.320 21.709 23.548 1.00 14.67 15 LEU B O 1
ATOM 746 N N . LEU B 1 18 ? 3.799 20.228 21.894 1.00 14.30 16 LEU B N 1
ATOM 747 C CA . LEU B 1 18 ? 4.990 19.717 22.588 1.00 15.69 16 LEU B CA 1
ATOM 748 C C . LEU B 1 18 ? 6.054 20.810 22.743 1.00 16.06 16 LEU B C 1
ATOM 749 O O . LEU B 1 18 ? 6.675 20.898 23.796 1.00 16.14 16 LEU B O 1
ATOM 754 N N . LYS B 1 19 ? 6.248 21.637 21.722 1.00 16.21 17 LYS B N 1
ATOM 755 C CA . LYS B 1 19 ? 7.213 22.749 21.852 1.00 16.50 17 LYS B CA 1
ATOM 756 C C . LYS B 1 19 ? 6.788 23.722 22.899 1.00 16.70 17 LYS B C 1
ATOM 757 O O . LYS B 1 19 ? 7.615 24.226 23.715 1.00 17.09 17 LYS B O 1
ATOM 763 N N . LEU B 1 20 ? 5.499 24.023 23.004 1.00 16.20 18 LEU B N 1
ATOM 764 C CA . LEU B 1 20 ? 5.066 24.941 24.049 1.00 17.54 18 LEU B CA 1
ATOM 765 C C . LEU B 1 20 ? 5.264 24.371 25.428 1.00 18.21 18 LEU B C 1
ATOM 766 O O . LEU B 1 20 ? 5.604 25.097 26.353 1.00 19.70 18 LEU B O 1
ATOM 771 N N . ARG B 1 21 ? 5.053 23.079 25.592 1.00 16.38 19 ARG B N 1
ATOM 772 C CA . ARG B 1 21 ? 5.319 22.417 26.868 1.00 17.70 19 ARG B CA 1
ATOM 773 C C . ARG B 1 21 ? 6.797 22.582 27.232 1.00 16.22 19 ARG B C 1
ATOM 774 O O . ARG B 1 21 ? 7.134 23.009 28.327 1.00 17.50 19 ARG B O 1
ATOM 782 N N . GLU B 1 22 ? 7.646 22.316 26.273 1.00 16.22 20 GLU B N 1
ATOM 783 C CA . GLU B 1 22 ? 9.092 22.339 26.523 1.00 17.01 20 GLU B CA 1
ATOM 784 C C . GLU B 1 22 ? 9.657 23.710 26.764 1.00 16.62 20 GLU B C 1
ATOM 785 O O . GLU B 1 22 ? 10.661 23.836 27.464 1.00 19.08 20 GLU B O 1
ATOM 791 N N . SER B 1 23 ? 8.971 24.728 26.292 1.00 14.56 21 SER B N 1
ATOM 792 C CA . SER B 1 23 ? 9.438 26.117 26.406 0.25 10.04 21 SER B CA 1
ATOM 793 C C . SER B 1 23 ? 8.616 26.948 27.383 1.00 13.52 21 SER B C 1
ATOM 794 O O . SER B 1 23 ? 8.796 28.163 27.440 1.00 15.17 21 SER B O 1
ATOM 797 N N . ALA B 1 24 ? 7.732 26.341 28.149 1.00 14.33 22 ALA B N 1
ATOM 798 C CA . ALA B 1 24 ? 6.753 27.078 28.957 1.00 14.95 22 ALA B CA 1
ATOM 799 C C . ALA B 1 24 ? 7.363 28.147 29.833 1.00 15.82 22 ALA B C 1
ATOM 800 O O . ALA B 1 24 ? 8.359 27.897 30.544 1.00 17.64 22 ALA B O 1
ATOM 802 N N . LEU B 1 25 ? 6.798 29.347 29.766 1.00 15.65 23 LEU B N 1
ATOM 803 C CA . LEU B 1 25 ? 7.175 30.363 30.740 1.00 15.92 23 LEU B CA 1
ATOM 804 C C . LEU B 1 25 ? 6.737 29.981 32.132 1.00 17.71 23 LEU B C 1
ATOM 805 O O . LEU B 1 25 ? 5.656 29.475 32.327 1.00 19.42 23 LEU B O 1
ATOM 810 N N . SER B 1 26 ? 7.573 30.236 33.128 1.00 19.15 24 SER B N 1
ATOM 811 C CA . SER B 1 26 ? 7.234 29.883 34.497 1.00 18.90 24 SER B CA 1
ATOM 812 C C . SER B 1 26 ? 6.926 31.142 35.340 1.00 17.63 24 SER B C 1
ATOM 813 O O . SER B 1 26 ? 7.167 32.279 34.933 1.00 17.13 24 SER B O 1
ATOM 816 N N . SER B 1 27 ? 6.469 30.910 36.548 1.00 17.30 25 SER B N 1
ATOM 817 C CA . SER B 1 27 ? 6.186 31.980 37.485 1.00 16.88 25 SER B CA 1
ATOM 818 C C . SER B 1 27 ? 7.440 32.799 37.806 1.00 18.28 25 SER B C 1
ATOM 819 O O . SER B 1 27 ? 8.495 32.198 38.085 1.00 18.59 25 SER B O 1
ATOM 822 N N . GLY B 1 28 ? 7.349 34.118 37.774 1.00 16.26 26 GLY B N 1
ATOM 823 C CA . GLY B 1 28 ? 8.489 35.004 38.144 1.00 19.94 26 GLY B CA 1
ATOM 824 C C . GLY B 1 28 ? 9.627 34.965 37.136 1.00 20.77 26 GLY B C 1
ATOM 825 O O . GLY B 1 28 ? 10.806 35.220 37.504 1.00 26.50 26 GLY B O 1
ATOM 826 N N . SER B 1 29 ? 9.323 34.615 35.891 1.00 19.87 27 SER B N 1
ATOM 827 C CA . SER B 1 29 ? 10.358 34.410 34.870 1.00 21.88 27 SER B CA 1
ATOM 828 C C . SER B 1 29 ? 10.813 35.720 34.206 1.00 22.28 27 SER B C 1
ATOM 829 O O . SER B 1 29 ? 11.792 35.688 33.436 1.00 24.18 27 SER B O 1
ATOM 832 N N . MET B 1 30 ? 10.167 36.862 34.489 1.00 21.88 28 MET B N 1
ATOM 833 C CA . MET B 1 30 ? 10.597 38.105 33.815 0.50 18.70 28 MET B CA 1
ATOM 834 C C . MET B 1 30 ? 10.293 39.383 34.527 1.00 20.83 28 MET B C 1
ATOM 835 O O . MET B 1 30 ? 9.488 39.376 35.428 1.00 19.32 28 MET B O 1
ATOM 840 N N . SER B 1 31 ? 10.971 40.466 34.109 1.00 22.50 29 SER B N 1
ATOM 841 C CA . SER B 1 31 ? 10.767 41.779 34.631 1.00 22.99 29 SER B CA 1
ATOM 842 C C . SER B 1 31 ? 9.503 42.371 34.011 1.00 22.13 29 SER B C 1
ATOM 843 O O . SER B 1 31 ? 9.009 41.910 32.952 1.00 19.73 29 SER B O 1
ATOM 846 N N . GLU B 1 32 ? 9.002 43.411 34.647 1.00 22.03 30 GLU B N 1
ATOM 847 C CA . GLU B 1 32 ? 7.826 44.124 34.219 1.00 21.59 30 GLU B CA 1
ATOM 848 C C . GLU B 1 32 ? 7.959 44.702 32.828 1.00 19.50 30 GLU B C 1
ATOM 849 O O . GLU B 1 32 ? 7.042 44.553 32.043 1.00 19.10 30 GLU B O 1
ATOM 855 N N . GLU B 1 33 ? 9.099 45.333 32.491 1.00 19.15 31 GLU B N 1
ATOM 856 C CA . GLU B 1 33 ? 9.208 45.971 31.205 1.00 18.68 31 GLU B CA 1
ATOM 857 C C . GLU B 1 33 ? 9.291 44.965 30.061 1.00 16.12 31 GLU B C 1
ATOM 858 O O . GLU B 1 33 ? 8.736 45.179 29.003 1.00 17.29 31 GLU B O 1
ATOM 864 N N . GLN B 1 34 ? 9.999 43.862 30.294 1.00 16.66 32 GLN B N 1
ATOM 865 C CA . GLN B 1 34 ? 10.020 42.794 29.309 1.00 14.93 32 GLN B CA 1
ATOM 866 C C . GLN B 1 34 ? 8.590 42.251 29.054 1.00 13.14 32 GLN B C 1
ATOM 867 O O . GLN B 1 34 ? 8.159 42.078 27.911 1.00 13.79 32 GLN B O 1
ATOM 873 N N . PHE B 1 35 ? 7.876 42.014 30.169 1.00 14.55 33 PHE B N 1
ATOM 874 C CA . PHE B 1 35 ? 6.495 41.570 30.071 1.00 13.15 33 PHE B CA 1
ATOM 875 C C . PHE B 1 35 ? 5.615 42.511 29.269 1.00 13.35 33 PHE B C 1
ATOM 876 O O . PHE B 1 35 ? 4.891 42.085 28.370 1.00 13.36 33 PHE B O 1
ATOM 884 N N . PHE B 1 36 ? 5.723 43.820 29.534 1.00 14.36 34 PHE B N 1
ATOM 885 C CA . PHE B 1 36 ? 4.934 44.758 28.780 1.00 14.65 34 PHE B CA 1
ATOM 886 C C . PHE B 1 36 ? 5.250 44.861 27.313 1.00 15.20 34 PHE B C 1
ATOM 887 O O . PHE B 1 36 ? 4.355 45.101 26.488 1.00 15.68 34 PHE B O 1
ATOM 895 N N . LEU B 1 37 ? 6.535 44.668 26.980 1.00 14.19 35 LEU B N 1
ATOM 896 C CA . LEU B 1 37 ? 6.897 44.613 25.564 1.00 14.84 35 LEU B CA 1
ATOM 897 C C . LEU B 1 37 ? 6.283 43.382 24.894 1.00 12.65 35 LEU B C 1
ATOM 898 O O . LEU B 1 37 ? 5.816 43.468 23.759 1.00 14.10 35 LEU B O 1
ATOM 903 N N . LEU B 1 38 ? 6.303 42.221 25.594 1.00 12.88 36 LEU B N 1
ATOM 904 C CA . LEU B 1 38 ? 5.667 41.031 25.027 1.00 12.77 36 LEU B CA 1
ATOM 905 C C . LEU B 1 38 ? 4.174 41.233 24.842 1.00 11.48 36 LEU B C 1
ATOM 906 O O . LEU B 1 38 ? 3.613 40.843 23.840 1.00 13.20 36 LEU B O 1
ATOM 911 N N . ILE B 1 39 ? 3.529 41.850 25.826 1.00 12.79 37 ILE B N 1
ATOM 912 C CA . ILE B 1 39 ? 2.116 42.192 25.651 1.00 12.66 37 ILE B CA 1
ATOM 913 C C . ILE B 1 39 ? 1.905 43.108 24.439 1.00 12.93 37 ILE B C 1
ATOM 914 O O . ILE B 1 39 ? 0.962 42.912 23.665 1.00 13.14 37 ILE B O 1
ATOM 919 N N . GLY B 1 40 ? 2.797 44.080 24.284 1.00 13.45 38 GLY B N 1
ATOM 920 C CA . GLY B 1 40 ? 2.716 45.034 23.165 1.00 14.99 38 GLY B CA 1
ATOM 921 C C . GLY B 1 40 ? 2.750 44.360 21.814 1.00 14.63 38 GLY B C 1
ATOM 922 O O . GLY B 1 40 ? 1.993 44.746 20.888 1.00 16.60 38 GLY B O 1
ATOM 923 N N . ILE B 1 41 ? 3.575 43.329 21.667 1.00 14.13 39 ILE B N 1
ATOM 924 C CA . ILE B 1 41 ? 3.670 42.601 20.402 1.00 15.76 39 ILE B CA 1
ATOM 925 C C . ILE B 1 41 ? 2.550 41.638 20.217 1.00 15.97 39 ILE B C 1
ATOM 926 O O . ILE B 1 41 ? 2.245 41.261 19.073 1.00 19.86 39 ILE B O 1
ATOM 931 N N . SER B 1 42 ? 1.895 41.254 21.309 1.00 14.19 40 SER B N 1
ATOM 932 C CA . SER B 1 42 ? 0.840 40.260 21.277 1.00 14.33 40 SER B CA 1
ATOM 933 C C . SER B 1 42 ? -0.459 40.820 20.780 1.00 15.32 40 SER B C 1
ATOM 934 O O . SER B 1 42 ? -0.623 42.042 20.653 1.00 16.32 40 SER B O 1
ATOM 937 N N . SER B 1 43 ? -1.432 39.942 20.542 1.00 15.49 41 SER B N 1
ATOM 938 C CA . SER B 1 43 ? -2.832 40.373 20.320 1.00 18.19 41 SER B CA 1
ATOM 939 C C . SER B 1 43 ? -3.708 40.143 21.540 1.00 19.10 41 SER B C 1
ATOM 940 O O . SER B 1 43 ? -4.916 40.017 21.421 1.00 21.79 41 SER B O 1
ATOM 943 N N . ILE B 1 44 ? -3.105 40.131 22.730 1.00 16.46 42 ILE B N 1
ATOM 944 C CA . ILE B 1 44 ? -3.873 40.016 23.968 1.00 19.22 42 ILE B CA 1
ATOM 945 C C . ILE B 1 44 ? -4.315 41.428 24.369 1.00 20.87 42 ILE B C 1
ATOM 946 O O . ILE B 1 44 ? -3.495 42.332 24.505 1.00 23.62 42 ILE B O 1
ATOM 951 N N . HIS B 1 45 ? -5.598 41.611 24.558 1.00 24.69 43 HIS B N 1
ATOM 952 C CA . HIS B 1 45 ? -6.055 42.943 24.905 1.00 25.71 43 HIS B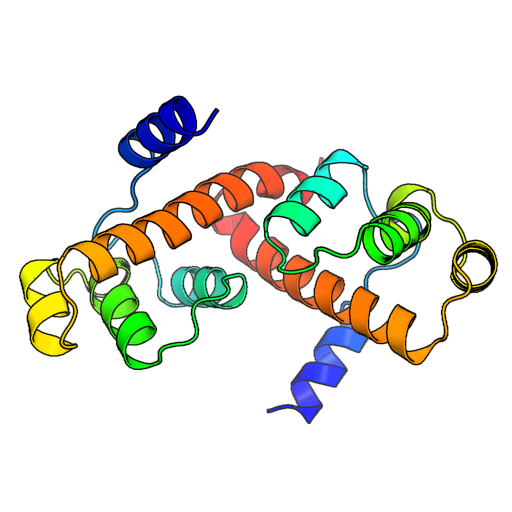 CA 1
ATOM 953 C C . HIS B 1 45 ? -6.943 43.005 26.162 1.00 24.35 43 HIS B C 1
ATOM 954 O O . HIS B 1 45 ? -7.290 44.105 26.572 1.00 28.02 43 HIS B O 1
ATOM 961 N N . SER B 1 46 ? -7.295 41.856 26.748 1.00 21.35 44 SER B N 1
ATOM 962 C CA . SER B 1 46 ? -8.078 41.828 28.000 1.00 20.38 44 SER B CA 1
ATOM 963 C C . SER B 1 46 ? -7.252 42.325 29.194 1.00 19.45 44 SER B C 1
ATOM 964 O O . SER B 1 46 ? -6.252 41.699 29.551 1.00 18.74 44 SER B O 1
ATOM 967 N N . ASP B 1 47 ? -7.668 43.384 29.870 1.00 18.98 45 ASP B N 1
ATOM 968 C CA . ASP B 1 47 ? -6.952 43.907 31.031 1.00 18.91 45 ASP B CA 1
ATOM 969 C C . ASP B 1 47 ? -6.876 42.848 32.109 1.00 16.97 45 ASP B C 1
ATOM 970 O O . ASP B 1 47 ? -5.849 42.708 32.772 1.00 15.59 45 ASP B O 1
ATOM 975 N N . ARG B 1 48 ? -7.960 42.104 32.322 1.00 15.37 46 ARG B N 1
ATOM 976 C CA . ARG B 1 48 ? -7.951 41.065 33.322 1.00 15.60 46 ARG B CA 1
ATOM 977 C C . ARG B 1 48 ? -6.826 40.067 33.050 1.00 15.78 46 ARG B C 1
ATOM 978 O O . ARG B 1 48 ? -6.078 39.729 33.942 1.00 15.13 46 ARG B O 1
ATOM 986 N N . VAL B 1 49 ? -6.714 39.548 31.811 1.00 16.70 47 VAL B N 1
ATOM 987 C CA . VAL B 1 49 ? -5.752 38.464 31.623 1.00 18.33 47 VAL B CA 1
ATOM 988 C C . VAL B 1 49 ? -4.325 39.073 31.616 1.00 16.08 47 VAL B C 1
ATOM 989 O O . VAL B 1 49 ? -3.379 38.396 32.060 1.00 15.57 47 VAL B O 1
ATOM 993 N N . ILE B 1 50 ? -4.149 40.320 31.200 1.00 15.46 48 ILE B N 1
ATOM 994 C CA . ILE B 1 50 ? -2.874 41.007 31.321 1.00 14.97 48 ILE B CA 1
ATOM 995 C C . ILE B 1 50 ? -2.424 41.070 32.784 1.00 14.39 48 ILE B C 1
ATOM 996 O O . ILE B 1 50 ? -1.273 40.774 33.143 1.00 14.39 48 ILE B O 1
ATOM 1001 N N . LEU B 1 51 ? -3.333 41.493 33.671 1.00 13.67 49 LEU B N 1
ATOM 1002 C CA . LEU B 1 51 ? -2.987 41.643 35.077 1.00 13.57 49 LEU B CA 1
ATOM 1003 C C . LEU B 1 51 ? -2.706 40.279 35.701 1.00 13.07 49 LEU B C 1
ATOM 1004 O O . LEU B 1 51 ? -1.785 40.133 36.544 1.00 13.54 49 LEU B O 1
ATOM 1009 N N . ALA B 1 52 ? -3.445 39.252 35.284 1.00 12.53 50 ALA B N 1
ATOM 1010 C CA . ALA B 1 52 ? -3.215 37.931 35.776 1.00 11.82 50 ALA B CA 1
ATOM 1011 C C . ALA B 1 52 ? -1.841 37.425 35.352 1.00 11.93 50 ALA B C 1
ATOM 1012 O O . ALA B 1 52 ? -1.078 36.900 36.165 1.00 13.67 50 ALA B O 1
ATOM 1014 N N . MET B 1 53 ? -1.488 37.613 34.085 1.00 13.31 51 MET B N 1
ATOM 1015 C CA . MET B 1 53 ? -0.201 37.172 33.606 1.00 12.51 51 MET B CA 1
ATOM 1016 C C . MET B 1 53 ? 0.936 37.990 34.197 1.00 11.58 51 MET B C 1
ATOM 1017 O O . MET B 1 53 ? 2.031 37.448 34.407 1.00 13.41 51 MET B O 1
ATOM 1022 N N . LYS B 1 54 ? 0.723 39.248 34.541 1.00 12.00 52 LYS B N 1
ATOM 1023 C CA . LYS B 1 54 ? 1.768 40.031 35.184 1.00 12.87 52 LYS B CA 1
ATOM 1024 C C . LYS B 1 54 ? 1.993 39.450 36.587 1.00 12.60 52 LYS B C 1
ATOM 1025 O O . LYS B 1 54 ? 3.148 39.263 37.012 1.00 13.40 52 LYS B O 1
ATOM 1031 N N . ASP B 1 55 ? 0.931 39.146 37.302 1.00 13.15 53 ASP B N 1
ATOM 1032 C CA . ASP B 1 55 ? 1.094 38.612 38.637 1.00 14.03 53 ASP B CA 1
ATOM 1033 C C . ASP B 1 55 ? 1.847 37.289 38.594 1.00 14.91 53 ASP B C 1
ATOM 1034 O O . ASP B 1 55 ? 2.688 37.014 39.465 1.00 15.11 53 ASP B O 1
ATOM 1039 N N . TYR B 1 56 ? 1.581 36.434 37.601 1.00 12.63 54 TYR B N 1
ATOM 1040 C CA . TYR B 1 56 ? 2.273 35.150 37.473 1.00 12.57 54 TYR B CA 1
ATOM 1041 C C . TYR B 1 56 ? 3.701 35.352 36.992 1.00 12.71 54 TYR B C 1
ATOM 1042 O O . TYR B 1 56 ? 4.650 34.930 37.662 1.00 13.53 54 TYR B O 1
ATOM 1051 N N . LEU B 1 57 ? 3.884 35.959 35.816 1.00 11.94 55 LEU B N 1
ATOM 1052 C CA . LEU B 1 57 ? 5.178 36.000 35.145 1.00 12.56 55 LEU B CA 1
ATOM 1053 C C . LEU B 1 57 ? 6.161 36.970 35.785 1.00 13.47 55 LEU B C 1
ATOM 1054 O O . LEU B 1 57 ? 7.370 36.697 35.751 1.00 14.68 55 LEU B O 1
ATOM 1059 N N . VAL B 1 58 ? 5.660 38.096 36.261 1.00 13.96 56 VAL B N 1
ATOM 1060 C CA . VAL B 1 58 ? 6.529 39.119 36.828 1.00 15.90 56 VAL B CA 1
ATOM 1061 C C . VAL B 1 58 ? 6.583 38.986 38.340 1.00 17.52 56 VAL B C 1
ATOM 1062 O O . VAL B 1 58 ? 7.685 38.873 38.892 1.00 19.54 56 VAL B O 1
ATOM 1066 N N . SER B 1 59 ? 5.447 38.998 39.004 1.00 17.18 57 SER B N 1
ATOM 1067 C CA . SER B 1 59 ? 5.450 39.026 40.487 1.00 18.79 57 SER B CA 1
ATOM 1068 C C . SER B 1 59 ? 5.740 37.668 41.115 1.00 19.44 57 SER B C 1
ATOM 1069 O O . SER B 1 59 ? 6.043 37.564 42.322 1.00 21.12 57 SER B O 1
ATOM 1072 N N . GLY B 1 60 ? 5.676 36.598 40.326 1.00 17.59 58 GLY B N 1
ATOM 1073 C CA . GLY B 1 60 ? 5.971 35.264 40.842 1.00 18.15 58 GLY B CA 1
ATOM 1074 C C . GLY B 1 60 ? 4.886 34.680 41.729 1.00 19.74 58 GLY B C 1
ATOM 1075 O O . GLY B 1 60 ? 5.164 33.793 42.567 1.00 20.89 58 GLY B O 1
ATOM 1076 N N . HIS B 1 61 ? 3.651 35.122 41.532 1.00 18.19 59 HIS B N 1
ATOM 1077 C CA . HIS B 1 61 ? 2.552 34.446 42.211 1.00 18.71 59 HIS B CA 1
ATOM 1078 C C . HIS B 1 61 ? 2.295 33.112 41.593 1.00 18.98 59 HIS B C 1
ATOM 1079 O O . HIS B 1 61 ? 2.615 32.883 40.415 1.00 18.43 59 HIS B O 1
ATOM 1086 N N . SER B 1 62 ? 1.747 32.184 42.369 1.00 17.90 60 SER B N 1
ATOM 1087 C CA . SER B 1 62 ? 1.452 30.864 41.846 1.00 18.19 60 SER B CA 1
ATOM 1088 C C . SER B 1 62 ? 0.222 30.886 40.952 1.00 17.94 60 SER B C 1
ATOM 1089 O O . SER B 1 62 ? -0.637 31.781 41.063 1.00 17.48 60 SER B O 1
ATOM 1092 N N . ARG B 1 63 ? 0.149 29.917 40.059 1.00 17.71 61 ARG B N 1
ATOM 1093 C CA . ARG B 1 63 ? -1.035 29.752 39.229 1.00 17.12 61 ARG B CA 1
ATOM 1094 C C . ARG B 1 63 ? -2.319 29.688 40.059 1.00 18.80 61 ARG B C 1
ATOM 1095 O O . ARG B 1 63 ? -3.309 30.312 39.740 1.00 18.68 61 ARG B O 1
ATOM 1103 N N . LYS B 1 64 ? -2.271 28.934 41.144 1.00 18.92 62 LYS B N 1
ATOM 1104 C CA . LYS B 1 64 ? -3.381 28.782 42.042 1.00 19.79 62 LYS B CA 1
ATOM 1105 C C . LYS B 1 64 ? -3.841 30.155 42.554 1.00 20.19 62 LYS B C 1
ATOM 1106 O O . LYS B 1 64 ? -5.020 30.480 42.521 1.00 19.02 62 LYS B O 1
ATOM 1112 N N . ASP B 1 65 ? -2.906 30.944 43.041 1.00 18.84 63 ASP B N 1
ATOM 1113 C CA . ASP B 1 65 ? -3.240 32.259 43.599 1.00 19.80 63 ASP B CA 1
ATOM 1114 C C . ASP B 1 65 ? -3.767 33.210 42.518 1.00 19.19 63 ASP B C 1
ATOM 1115 O O . ASP B 1 65 ? -4.765 33.916 42.730 1.00 20.13 63 ASP B O 1
ATOM 1120 N N . VAL B 1 66 ? -3.143 33.190 41.344 1.00 18.00 64 VAL B N 1
ATOM 1121 C CA . VAL B 1 66 ? -3.578 34.055 40.279 1.00 17.36 64 VAL B CA 1
ATOM 1122 C C . VAL B 1 66 ? -4.978 33.674 39.800 1.00 17.34 64 VAL B C 1
ATOM 1123 O O . VAL B 1 66 ? -5.872 34.534 39.606 1.00 16.22 64 VAL B O 1
ATOM 1127 N N . CYS B 1 67 ? -5.236 32.385 39.647 1.00 16.82 65 CYS B N 1
ATOM 1128 C CA . CYS B 1 67 ? -6.573 32.004 39.226 1.00 18.32 65 CYS B CA 1
ATOM 1129 C C . CYS B 1 67 ? -7.645 32.401 40.236 1.00 19.21 65 CYS B C 1
ATOM 1130 O O . CYS B 1 67 ? -8.743 32.735 39.851 1.00 18.54 65 CYS B O 1
ATOM 1133 N N . GLU B 1 68 ? -7.313 32.367 41.524 1.00 18.65 66 GLU B N 1
ATOM 1134 C CA . GLU B 1 68 ? -8.304 32.774 42.533 1.00 20.38 66 GLU B CA 1
ATOM 1135 C C . GLU B 1 68 ? -8.554 34.278 42.447 1.00 20.35 66 GLU B C 1
ATOM 1136 O O . GLU B 1 68 ? -9.702 34.743 42.491 1.00 20.55 66 GLU B O 1
ATOM 1142 N N . LYS B 1 69 ? -7.480 35.042 42.313 1.00 18.83 67 LYS B N 1
ATOM 1143 C CA . LYS B 1 69 ? -7.593 36.494 42.364 1.00 19.59 67 LYS B CA 1
ATOM 1144 C C . LYS B 1 69 ? -8.381 37.053 41.202 1.00 19.14 67 LYS B C 1
ATOM 1145 O O . LYS B 1 69 ? -9.127 38.033 41.361 1.00 20.38 67 LYS B O 1
ATOM 1151 N N . TYR B 1 70 ? -8.202 36.453 40.023 1.00 16.75 68 TYR B N 1
ATOM 1152 C CA . TYR B 1 70 ? -8.865 36.901 38.830 1.00 17.71 68 TYR B CA 1
ATOM 1153 C C . TYR B 1 70 ? -10.012 36.033 38.426 1.00 18.49 68 TYR B C 1
ATOM 1154 O O . TYR B 1 70 ? -10.613 36.234 37.383 1.00 19.70 68 TYR B O 1
ATOM 1163 N N . GLN B 1 71 ? -10.325 35.050 39.278 1.00 19.67 69 GLN B N 1
ATOM 1164 C CA . GLN B 1 71 ? -11.481 34.155 39.051 1.00 21.42 69 GLN B CA 1
ATOM 1165 C C . GLN B 1 71 ? -11.447 33.560 37.646 1.00 21.49 69 GLN B C 1
ATOM 1166 O O . GLN B 1 71 ? -12.372 33.651 36.837 1.00 23.43 69 GLN B O 1
ATOM 1172 N N . MET B 1 72 ? -10.299 32.936 37.388 1.00 20.13 70 MET B N 1
ATOM 1173 C CA . MET B 1 72 ? -9.931 32.423 36.097 1.00 20.79 70 MET B CA 1
ATOM 1174 C C . MET B 1 72 ? -9.916 30.900 36.179 1.00 19.37 70 MET B C 1
ATOM 1175 O O . MET B 1 72 ? -9.493 30.330 37.202 1.00 20.77 70 MET B O 1
ATOM 1180 N N . ASN B 1 73 ? -10.338 30.239 35.099 1.00 20.00 71 ASN B N 1
ATOM 1181 C CA . ASN B 1 73 ? -10.230 28.789 35.038 1.00 20.05 71 ASN B CA 1
ATOM 1182 C C . ASN B 1 73 ? -8.948 28.314 34.357 1.00 18.43 71 ASN B C 1
ATOM 1183 O O . ASN B 1 73 ? -8.269 29.107 33.684 1.00 16.80 71 ASN B O 1
ATOM 1188 N N . ASN B 1 74 ? -8.642 27.039 34.492 1.00 19.39 72 ASN B N 1
ATOM 1189 C CA . ASN B 1 74 ? -7.350 26.560 33.991 1.00 19.39 72 ASN B CA 1
ATOM 1190 C C . ASN B 1 74 ? -7.231 26.629 32.492 1.00 19.32 72 ASN B C 1
ATOM 1191 O O . ASN B 1 74 ? -6.158 26.938 31.977 1.00 18.48 72 ASN B O 1
ATOM 1196 N N . GLY B 1 75 ? -8.316 26.415 31.751 1.00 18.38 73 GLY B N 1
ATOM 1197 C CA . GLY B 1 75 ? -8.268 26.527 30.296 1.00 18.61 73 GLY B CA 1
ATOM 1198 C C . GLY B 1 75 ? -7.830 27.903 29.836 1.00 17.75 73 GLY B C 1
ATOM 1199 O O . GLY B 1 75 ? -7.006 28.060 28.925 1.00 17.77 73 GLY B O 1
ATOM 1200 N N . TYR B 1 76 ? -8.412 28.934 30.438 1.00 17.29 74 TYR B N 1
ATOM 1201 C CA . TYR B 1 76 ? -8.108 30.281 30.051 1.00 17.07 74 TYR B CA 1
ATOM 1202 C C . TYR B 1 76 ? -6.695 30.663 30.474 1.00 14.58 74 TYR B C 1
ATOM 1203 O O . TYR B 1 76 ? -5.965 31.286 29.709 1.00 13.90 74 TYR B O 1
ATOM 1212 N N . PHE B 1 77 ? -6.324 30.269 31.696 1.00 13.54 75 PHE B N 1
ATOM 1213 C CA . PHE B 1 77 ? -4.980 30.564 32.186 1.00 12.84 75 PHE B CA 1
ATOM 1214 C C . PHE B 1 77 ? -3.936 29.894 31.292 1.00 13.97 75 PHE B C 1
ATOM 1215 O O . PHE B 1 77 ? -2.986 30.525 30.834 1.00 12.51 75 PHE B O 1
ATOM 1223 N N . SER B 1 78 ? -4.131 28.606 31.019 1.00 13.45 76 SER B N 1
ATOM 1224 C CA . SER B 1 78 ? -3.146 27.818 30.272 1.00 11.41 76 SER B CA 1
ATOM 1225 C C . SER B 1 78 ? -3.074 28.301 28.826 1.00 12.95 76 SER B C 1
ATOM 1226 O O . SER B 1 78 ? -1.997 28.401 28.283 1.00 12.21 76 SER B O 1
ATOM 1229 N N . THR B 1 79 ? -4.204 28.588 28.181 1.00 13.71 77 THR B N 1
ATOM 1230 C CA . THR B 1 79 ? -4.206 29.123 26.842 1.00 15.06 77 THR B CA 1
ATOM 1231 C C . THR B 1 79 ? -3.426 30.445 26.761 1.00 13.20 77 THR B C 1
ATOM 1232 O O . THR B 1 79 ? -2.624 30.661 25.828 1.00 12.54 77 THR B O 1
ATOM 1236 N N . THR B 1 80 ? -3.697 31.325 27.716 1.00 12.37 78 THR B N 1
ATOM 1237 C CA . THR B 1 80 ? -3.022 32.607 27.690 1.00 13.05 78 THR B CA 1
ATOM 1238 C C . THR B 1 80 ? -1.533 32.469 27.912 1.00 11.48 78 THR B C 1
ATOM 1239 O O . THR B 1 80 ? -0.722 33.092 27.208 1.00 12.03 78 THR B O 1
ATOM 1243 N N . LEU B 1 81 ? -1.159 31.626 28.884 1.00 11.93 79 LEU B N 1
ATOM 1244 C CA . LEU B 1 81 ? 0.237 31.381 29.129 1.00 13.00 79 LEU B CA 1
ATOM 1245 C C . LEU B 1 81 ? 0.892 30.788 27.853 1.00 12.18 79 LEU B C 1
ATOM 1246 O O . LEU B 1 81 ? 2.018 31.142 27.501 1.00 12.49 79 LEU B O 1
ATOM 1251 N N . GLY B 1 82 ? 0.185 29.906 27.144 1.00 11.01 80 GLY B N 1
ATOM 1252 C CA . GLY B 1 82 ? 0.725 29.351 25.917 1.00 11.73 80 GLY B CA 1
ATOM 1253 C C . GLY B 1 82 ? 0.912 30.399 24.851 1.00 11.75 80 GLY B C 1
ATOM 1254 O O . GLY B 1 82 ? 1.887 30.334 24.084 1.00 11.71 80 GLY B O 1
ATOM 1255 N N . ARG B 1 83 ? -0.016 31.348 24.759 1.00 11.30 81 ARG B N 1
ATOM 1256 C CA . ARG B 1 83 ? 0.185 32.454 23.770 1.00 11.14 81 ARG B CA 1
ATOM 1257 C C . ARG B 1 83 ? 1.404 33.284 24.059 1.00 11.50 81 ARG B C 1
ATOM 1258 O O . ARG B 1 83 ? 2.150 33.629 23.125 1.00 12.41 81 ARG B O 1
ATOM 1266 N N . LEU B 1 84 ? 1.653 33.561 25.341 1.00 10.89 82 LEU B N 1
ATOM 1267 C CA . LEU B 1 84 ? 2.878 34.280 25.703 1.00 11.55 82 LEU B CA 1
ATOM 1268 C C . LEU B 1 84 ? 4.134 33.438 25.559 1.00 11.56 82 LEU B C 1
ATOM 1269 O O . LEU B 1 84 ? 5.179 33.948 25.156 1.00 12.26 82 LEU B O 1
ATOM 1274 N N . THR B 1 85 ? 4.049 32.124 25.867 1.00 11.61 83 THR B N 1
ATOM 1275 C CA . THR B 1 85 ? 5.195 31.223 25.668 1.00 11.57 83 THR B CA 1
ATOM 1276 C C . THR B 1 85 ? 5.534 31.221 24.199 1.00 11.94 83 THR B C 1
ATOM 1277 O O . THR B 1 85 ? 6.719 31.298 23.876 1.00 11.87 83 THR B O 1
ATOM 1281 N N . ARG B 1 86 ? 4.541 31.119 23.307 1.00 11.41 84 ARG B N 1
ATOM 1282 C CA . ARG B 1 86 ? 4.825 31.111 21.864 1.00 11.45 84 ARG B CA 1
ATOM 1283 C C . ARG B 1 86 ? 5.580 32.367 21.469 1.00 11.61 84 ARG B C 1
ATOM 1284 O O . ARG B 1 86 ? 6.567 32.320 20.748 1.00 11.69 84 ARG B O 1
ATOM 1292 N N . LEU B 1 87 ? 5.057 33.518 21.915 1.00 12.40 85 LEU B N 1
ATOM 1293 C CA . LEU B 1 87 ? 5.728 34.765 21.529 1.00 11.72 85 LEU B CA 1
ATOM 1294 C C . LEU B 1 87 ? 7.139 34.821 22.083 1.00 11.83 85 LEU B C 1
ATOM 1295 O O . LEU B 1 87 ? 8.082 35.260 21.395 1.00 12.55 85 LEU B O 1
ATOM 1300 N N . ASN B 1 88 ? 7.354 34.375 23.314 1.00 11.77 86 ASN B N 1
ATOM 1301 C CA . ASN B 1 88 ? 8.672 34.385 23.914 1.00 12.08 86 ASN B CA 1
ATOM 1302 C C . ASN B 1 88 ? 9.655 33.511 23.143 1.00 12.41 86 ASN B C 1
ATOM 1303 O O . ASN B 1 88 ? 10.820 33.912 22.968 1.00 13.19 86 ASN B O 1
ATOM 1308 N N . VAL B 1 89 ? 9.203 32.352 22.649 1.00 12.25 87 VAL B N 1
ATOM 1309 C CA . VAL B 1 89 ? 10.102 31.468 21.860 1.00 12.57 87 VAL B CA 1
ATOM 1310 C C . VAL B 1 89 ? 10.486 32.202 20.575 1.00 11.62 87 VAL B C 1
ATOM 1311 O O . VAL B 1 89 ? 11.661 32.186 20.168 1.00 12.55 87 VAL B O 1
ATOM 1315 N N . LEU B 1 90 ? 9.528 32.862 19.924 1.00 11.66 88 LEU B N 1
ATOM 1316 C CA . LEU B 1 90 ? 9.841 33.559 18.682 1.00 11.75 88 LEU B CA 1
ATOM 1317 C C . LEU B 1 90 ? 10.779 34.727 18.915 1.00 11.90 88 LEU B C 1
ATOM 1318 O O . LEU B 1 90 ? 11.719 34.912 18.149 1.00 11.80 88 LEU B O 1
ATOM 1323 N N . VAL B 1 91 ? 10.545 35.484 19.971 1.00 11.46 89 VAL B N 1
ATOM 1324 C CA . VAL B 1 91 ? 11.434 36.586 20.296 1.00 11.99 89 VAL B CA 1
ATOM 1325 C C . VAL B 1 91 ? 12.840 36.094 20.659 1.00 12.34 89 VAL B C 1
ATOM 1326 O O . VAL B 1 91 ? 13.807 36.693 20.212 1.00 12.84 89 VAL B O 1
ATOM 1330 N N . ALA B 1 92 ? 12.956 34.996 21.401 1.00 12.30 90 ALA B N 1
ATOM 1331 C CA . ALA B 1 92 ? 14.274 34.473 21.724 1.00 12.64 90 ALA B CA 1
ATOM 1332 C C . ALA B 1 92 ? 14.989 34.059 20.450 1.00 13.04 90 ALA B C 1
ATOM 1333 O O . ALA B 1 92 ? 16.190 34.279 20.354 1.00 14.94 90 ALA B O 1
ATOM 1335 N N . ARG B 1 93 ? 14.275 33.440 19.498 1.00 12.77 91 ARG B N 1
ATOM 1336 C CA . ARG B 1 93 ? 14.890 33.079 18.230 1.00 14.04 91 ARG B CA 1
ATOM 1337 C C . ARG B 1 93 ? 15.259 34.299 17.406 1.00 13.67 91 ARG B C 1
ATOM 1338 O O . ARG B 1 93 ? 16.233 34.278 16.648 1.00 15.02 91 ARG B O 1
ATOM 1346 N N . LEU B 1 94 ? 14.514 35.396 17.544 1.00 12.58 92 LEU B N 1
ATOM 1347 C CA . LEU B 1 9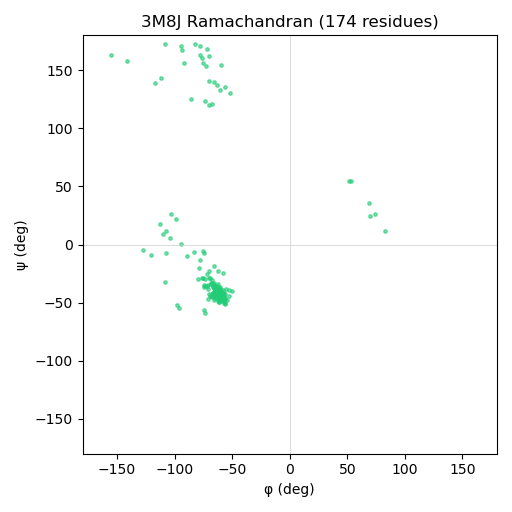4 ? 14.875 36.602 16.829 1.00 12.51 92 LEU B CA 1
ATOM 1348 C C . LEU B 1 94 ? 16.056 37.333 17.446 1.00 13.05 92 LEU B C 1
ATOM 1349 O O . LEU B 1 94 ? 16.789 38.016 16.724 1.00 13.51 92 LEU B O 1
ATOM 1354 N N . ALA B 1 95 ? 16.233 37.201 18.765 1.00 14.27 93 ALA B N 1
ATOM 1355 C CA . ALA B 1 95 ? 17.230 38.043 19.454 1.00 14.01 93 ALA B CA 1
ATOM 1356 C C . ALA B 1 95 ? 18.631 38.092 18.838 1.00 15.70 93 ALA B C 1
ATOM 1357 O O . ALA B 1 95 ? 19.160 39.207 18.769 1.00 16.15 93 ALA B O 1
ATOM 1359 N N . PRO B 1 96 ? 19.178 36.955 18.349 1.00 16.09 94 PRO B N 1
ATOM 1360 C CA . PRO B 1 96 ? 20.542 37.033 17.817 1.00 18.07 94 PRO B CA 1
ATOM 1361 C C . PRO B 1 96 ? 20.648 37.900 16.573 1.00 18.28 94 PRO B C 1
ATOM 1362 O O . PRO B 1 96 ? 21.740 38.383 16.242 1.00 21.35 94 PRO B O 1
ATOM 1366 N N . TYR B 1 97 ? 19.545 38.190 15.869 1.00 16.18 95 TYR B N 1
ATOM 1367 C CA . TYR B 1 97 ? 19.600 39.138 14.750 1.00 17.94 95 TYR B CA 1
ATOM 1368 C C . TYR B 1 97 ? 19.715 40.600 15.165 1.00 19.37 95 TYR B C 1
ATOM 1369 O O . TYR B 1 97 ? 19.871 41.491 14.295 1.00 22.03 95 TYR B O 1
ATOM 1378 N N . TYR B 1 98 ? 19.612 40.899 16.477 1.00 18.64 96 TYR B N 1
ATOM 1379 C CA . TYR B 1 98 ? 19.582 42.267 16.970 1.00 20.91 96 TYR B CA 1
ATOM 1380 C C . TYR B 1 98 ? 20.719 42.568 17.942 1.00 25.30 96 TYR B C 1
ATOM 1381 O O . TYR B 1 98 ? 20.936 43.730 18.275 1.00 28.03 96 TYR B O 1
ATOM 1390 N N . THR B 1 99 ? 21.459 41.538 18.360 1.00 29.61 97 THR B N 1
ATOM 1391 C CA . THR B 1 99 ? 22.439 41.688 19.453 1.00 32.32 97 THR B CA 1
ATOM 1392 C C . THR B 1 99 ? 23.898 41.838 19.026 1.00 34.81 97 THR B C 1
ATOM 1393 O O . THR B 1 99 ? 24.794 41.335 19.732 1.00 37.15 97 THR B O 1
#

Organism: Escherichia coli (NCBI:txid562)

Foldseek 3Di:
DVVVLVVVLVVQFAFFQADAPVVLVVLVVPDPDDDPLLSVLVCCGRRVPDDPVVSCVVSVHDPVRNVVSSSRSSVSVVVVVVVVVVVDPD/DVVVLVVVLVVQFQFFQQDAPVVLVVLVVVAPDDDPLLSVLVCCGRRVRDDPVVSCVVSVHDPVVNVVVSSRSSVSVVVVVVCVVVPD

Secondary structure (DSSP, 8-state):
-HHHHHHHHHHHPPPTT-S-HHHHHHHHHHS----HHHHHHHHHHHTT---HHHHHHHTT--HHHHHHHHHHHHHHHHHHHHHGGGGS--/-HHHHHHHHHHT---TT-S-HHHHHHHHHHS----HHHHHHHHHHHTT---HHHHHHHTT--HHHHHHHHHHHHHHHHHHHHHGGGT-

Solvent-accessible surface area: 9869 Å² total; per-residue (Å²): 103,47,112,65,94,116,109,85,26,197,136,32,54,20,69,45,47,60,18,54,87,85,18,0,86,8,0,17,17,7,18,47,12,155,32,114,90,1,26,81,0,0,42,16,32,0,40,66,39,73,55,94,134,76,1,20,136,124,26,125,11,110,91,45,82,4,65,83,1,21,17,99,0,1,78,7,25,24,26,0,43,125,0,1,80,94,56,64,162,144,100,52,110,61,92,112,74,99,26,166,126,30,59,17,64,46,42,52,18,50,81,110,16,0,88,37,1,18,35,9,18,68,13,164,39,108,99,2,24,88,0,0,48,17,19,0,34,58,38,74,53,91,163,80,1,22,122,140,40,149,15,104,91,46,71,0,42,83,1,12,16,99,0,2,82,10,23,22,22,0,42,120,0,4,97,89,56,109

InterPro domains:
  IPR004356 Adhesin operon regulatory protein [PF03333] (8-96)
  IPR004356 Adhesin operon regulatory protein [PR01554] (33-48)
  IPR004356 Adhesin operon regulatory protein [PR01554] (53-69)
  IPR004356 Adhesin operon regulatory protein [PR01554] (71-86)
  IPR053721 Fimbrial Adhesin Regulatory Protein [G3DSA:1.10.10.2690] (1-109)

CATH classification: 1.10.10.2690

Radius of gyration: 17.87 Å; Cα contacts (8 Å, |Δi|>4): 198; chains: 2; bounding box: 35×44×53 Å

B-factor: mean 20.01, std 7.01, range [8.63, 47.84]

Nearest PDB structures (foldseek):
  3m8j-assembly1_B  TM=9.906E-01  e=5.583E-14  Escherichia coli
  5clv-assembly2_E  TM=8.310E-01  e=3.949E-02  Escherichia coli
  5cm3-assembly1_A  TM=7.893E-01  e=3.251E-02  Escherichia coli
  5ckt-assembly1_D  TM=8.483E-01  e=6.215E-02  Escherichia coli
  8qa9-assembly1_D  TM=8.175E-01  e=4.796E-02  Escherichia coli